Protein AF-A0A941WDW9-F1 (afdb_monomer_lite)

Structure (mmCIF, N/CA/C/O backbone):
data_AF-A0A941WDW9-F1
#
_entry.id   AF-A0A941WDW9-F1
#
loop_
_atom_site.group_PDB
_atom_site.id
_atom_site.type_symbol
_atom_site.label_atom_id
_atom_site.label_alt_id
_atom_site.label_comp_id
_atom_site.label_asym_id
_atom_site.label_entity_id
_atom_site.label_seq_id
_atom_site.pdbx_PDB_ins_code
_atom_site.Cartn_x
_atom_site.Cartn_y
_atom_site.Cartn_z
_atom_site.occupancy
_atom_site.B_iso_or_equiv
_atom_site.auth_seq_id
_atom_site.auth_comp_id
_atom_site.auth_asym_id
_atom_site.auth_atom_id
_atom_site.pdbx_PDB_model_num
ATOM 1 N N . MET A 1 1 ? -6.954 -23.507 34.528 1.00 68.31 1 MET A N 1
ATOM 2 C CA . MET A 1 1 ? -7.633 -22.973 33.320 1.00 68.31 1 MET A CA 1
ATOM 3 C C . MET A 1 1 ? -8.668 -21.881 33.608 1.00 68.31 1 MET A C 1
ATOM 5 O O . MET A 1 1 ? -8.496 -20.793 33.086 1.00 68.31 1 MET A O 1
ATOM 9 N N . LYS A 1 2 ? -9.686 -22.079 34.465 1.00 78.06 2 LYS A N 1
ATOM 10 C CA . LYS A 1 2 ? -10.722 -21.044 34.730 1.00 78.06 2 LYS A CA 1
ATOM 11 C C . LYS A 1 2 ? -10.185 -19.682 35.219 1.00 78.06 2 LYS A C 1
ATOM 13 O O . LYS A 1 2 ? -10.764 -18.652 34.901 1.00 78.06 2 LYS A O 1
ATOM 18 N N . LYS A 1 3 ? -9.083 -19.671 35.983 1.00 86.69 3 LYS A N 1
ATOM 19 C CA . LYS A 1 3 ? -8.417 -18.440 36.451 1.00 86.69 3 LYS A CA 1
ATOM 20 C C . LYS A 1 3 ? -7.804 -17.645 35.290 1.00 86.69 3 LYS A C 1
ATOM 22 O O . LYS A 1 3 ? -8.152 -16.491 35.114 1.00 86.69 3 LYS A O 1
ATOM 27 N N . PHE A 1 4 ? -7.037 -18.317 34.432 1.00 89.50 4 PHE A N 1
ATOM 28 C CA . PHE A 1 4 ? -6.445 -17.723 33.233 1.00 89.50 4 PHE A CA 1
ATOM 29 C C . PHE A 1 4 ? -7.489 -17.075 32.309 1.00 89.50 4 PHE A C 1
ATOM 31 O O . PHE A 1 4 ? -7.334 -15.920 31.948 1.00 89.50 4 PHE A O 1
ATOM 38 N N . PHE A 1 5 ? -8.594 -17.763 31.989 1.00 90.12 5 PHE A N 1
ATOM 39 C CA . PHE A 1 5 ? -9.647 -17.188 31.135 1.00 90.12 5 PHE A CA 1
ATOM 40 C C . PHE A 1 5 ? -10.349 -15.974 31.759 1.00 90.12 5 PHE A C 1
ATOM 42 O O . PHE A 1 5 ? -10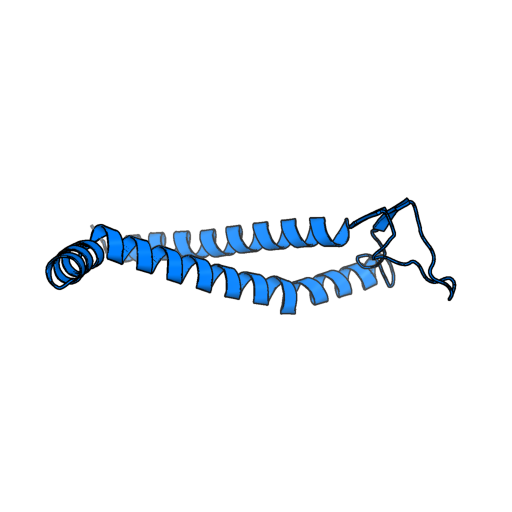.776 -15.074 31.041 1.00 90.12 5 PHE A O 1
ATOM 49 N N . ARG A 1 6 ? -10.464 -15.928 33.090 1.00 88.94 6 ARG A N 1
ATOM 50 C CA . ARG A 1 6 ? -11.040 -14.784 33.807 1.00 88.94 6 ARG A CA 1
ATOM 51 C C . ARG A 1 6 ? -10.094 -13.586 33.794 1.00 88.94 6 ARG A C 1
ATOM 53 O O . ARG A 1 6 ? -10.537 -12.482 33.499 1.00 88.94 6 ARG A O 1
ATOM 60 N N . ASP A 1 7 ? -8.811 -13.827 34.045 1.00 85.25 7 ASP A N 1
ATOM 61 C CA . ASP A 1 7 ? -7.766 -12.801 34.034 1.00 85.25 7 ASP A CA 1
ATOM 62 C C . ASP A 1 7 ? -7.547 -12.268 32.607 1.00 85.25 7 ASP A C 1
ATOM 64 O O . ASP A 1 7 ? -7.434 -11.063 32.399 1.00 85.25 7 ASP A O 1
ATOM 68 N N . PHE A 1 8 ? -7.610 -13.148 31.605 1.00 86.06 8 PHE A N 1
ATOM 69 C CA . PHE A 1 8 ? -7.584 -12.789 30.189 1.00 86.06 8 PHE A CA 1
ATOM 70 C C . PHE A 1 8 ? -8.808 -11.961 29.788 1.00 86.06 8 PHE A C 1
ATOM 72 O O . PHE A 1 8 ? -8.648 -10.899 29.190 1.00 86.06 8 PHE A O 1
ATOM 79 N N . LYS A 1 9 ? -10.025 -12.378 30.175 1.00 85.06 9 LYS A N 1
ATOM 80 C CA . LYS A 1 9 ? -11.245 -11.590 29.938 1.00 85.06 9 LYS A CA 1
ATOM 81 C C . LYS A 1 9 ? -11.133 -10.203 30.571 1.00 85.06 9 LYS A C 1
ATOM 83 O O . LYS A 1 9 ? -11.454 -9.221 29.911 1.00 85.06 9 LYS A O 1
ATOM 88 N N . ALA A 1 10 ? -10.652 -10.111 31.810 1.00 85.56 10 ALA A N 1
ATOM 89 C CA . ALA A 1 10 ? -10.448 -8.846 32.518 1.00 85.56 10 ALA A CA 1
ATOM 90 C C . ALA A 1 10 ? -9.353 -7.970 31.883 1.00 85.56 10 ALA A C 1
ATOM 92 O O . ALA A 1 10 ? -9.411 -6.749 31.981 1.00 85.56 10 ALA A O 1
ATOM 93 N N . PHE A 1 11 ? -8.363 -8.572 31.222 1.00 83.50 11 PHE A N 1
ATOM 94 C CA . PHE A 1 11 ? -7.323 -7.861 30.485 1.00 83.50 11 PHE A CA 1
ATOM 95 C C . PHE A 1 11 ? -7.842 -7.276 29.164 1.00 83.50 11 PHE A C 1
ATOM 97 O O . PHE A 1 11 ? -7.667 -6.082 28.928 1.00 83.50 11 PHE A O 1
ATOM 104 N N . ILE A 1 12 ? -8.525 -8.075 28.335 1.00 80.62 12 ILE A N 1
ATOM 105 C CA . ILE A 1 12 ? -9.040 -7.623 27.026 1.00 80.62 12 ILE A CA 1
ATOM 106 C C . 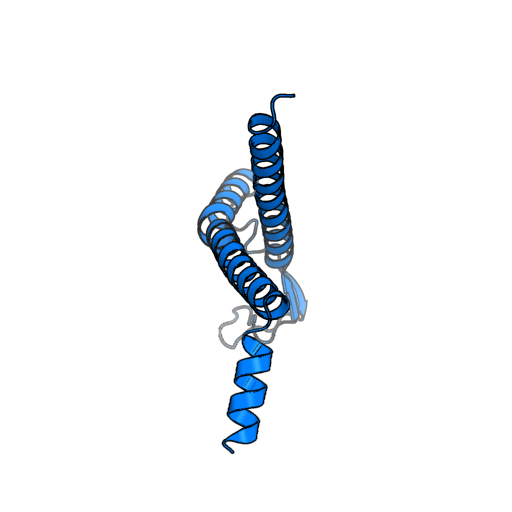ILE A 1 12 ? -10.190 -6.620 27.149 1.00 80.62 12 ILE A C 1
ATOM 108 O O . ILE A 1 12 ? -10.395 -5.811 26.255 1.00 80.62 12 ILE A O 1
ATOM 112 N N . SER A 1 13 ? -10.943 -6.656 28.251 1.00 83.75 13 SER A N 1
ATOM 113 C CA . SER A 1 13 ? -12.047 -5.718 28.497 1.00 83.75 13 SER A CA 1
ATOM 114 C C . SER A 1 13 ? -11.592 -4.382 29.092 1.00 83.75 13 SER A C 1
ATOM 116 O O . SER A 1 13 ? -12.421 -3.526 29.396 1.00 83.75 13 SER A O 1
ATOM 118 N N . ARG A 1 14 ? -10.279 -4.157 29.228 1.00 83.38 14 ARG A N 1
ATOM 119 C CA . ARG A 1 14 ? -9.744 -2.832 29.556 1.00 83.38 14 ARG A CA 1
ATOM 120 C C . ARG A 1 14 ? -10.005 -1.884 28.386 1.00 83.38 14 ARG A C 1
ATOM 122 O O . ARG A 1 14 ? -9.531 -2.145 27.285 1.00 83.38 14 ARG A O 1
ATOM 129 N N . GLY A 1 15 ? -10.682 -0.763 28.650 1.00 80.44 15 GLY A N 1
ATOM 130 C CA . GLY A 1 15 ? -11.014 0.248 27.633 1.00 80.44 15 GLY A CA 1
ATOM 131 C C . GLY A 1 15 ? -9.808 0.679 26.792 1.00 80.44 15 GLY A C 1
ATOM 132 O O . GLY A 1 15 ? -9.860 0.603 25.575 1.00 80.44 15 GLY A O 1
ATOM 133 N N . ASN A 1 16 ? -8.662 0.953 27.429 1.00 86.31 16 ASN A N 1
ATOM 134 C CA . ASN A 1 16 ? -7.428 1.314 26.720 1.00 86.31 16 ASN A CA 1
ATOM 135 C C . ASN A 1 16 ? -6.948 0.242 25.717 1.00 86.31 16 ASN A C 1
ATOM 137 O O . ASN A 1 16 ? -6.424 0.577 24.666 1.00 86.31 16 ASN A O 1
ATOM 141 N N . VAL A 1 17 ? -7.118 -1.051 26.016 1.00 84.56 17 VAL A N 1
ATOM 142 C CA . VAL A 1 17 ? -6.716 -2.137 25.100 1.00 84.56 17 VAL A CA 1
ATOM 143 C C . VAL A 1 17 ? -7.714 -2.265 23.952 1.00 84.56 17 VAL A C 1
ATOM 145 O O . VAL A 1 17 ? -7.307 -2.480 22.814 1.00 84.56 17 VAL A O 1
ATOM 148 N N . MET A 1 18 ? -9.007 -2.106 24.243 1.00 85.25 18 MET A N 1
ATOM 149 C CA . MET A 1 18 ? -10.061 -2.166 23.235 1.00 85.25 18 MET A CA 1
ATOM 150 C C . MET A 1 18 ? -9.953 -1.009 22.236 1.00 85.25 18 MET A C 1
ATOM 152 O O . MET A 1 18 ? -9.969 -1.247 21.032 1.00 85.25 18 MET A O 1
ATOM 156 N N . ASP A 1 19 ? -9.747 0.219 22.712 1.00 87.88 19 ASP A N 1
ATOM 157 C CA . ASP A 1 19 ? -9.610 1.403 21.857 1.00 87.88 19 ASP A CA 1
ATOM 158 C C . ASP A 1 19 ? -8.349 1.329 20.983 1.00 87.88 19 ASP A C 1
ATOM 160 O O . ASP A 1 19 ? -8.390 1.643 19.791 1.00 87.88 19 ASP A O 1
ATOM 164 N N . LEU A 1 20 ? -7.238 0.829 21.539 1.00 90.38 20 LEU A N 1
ATOM 165 C CA . LEU A 1 20 ? -6.016 0.562 20.775 1.00 90.38 20 LEU A CA 1
ATOM 166 C C . LEU A 1 20 ? -6.228 -0.525 19.711 1.00 90.38 20 LEU A C 1
ATOM 168 O O . LEU A 1 20 ? -5.760 -0.376 18.581 1.00 90.38 20 LEU A O 1
ATOM 172 N N . ALA A 1 21 ? -6.945 -1.602 20.044 1.00 89.06 21 ALA A N 1
ATOM 173 C CA . ALA A 1 21 ? -7.248 -2.678 19.102 1.00 89.06 21 ALA A CA 1
ATOM 174 C C . ALA A 1 21 ? -8.131 -2.184 17.948 1.00 89.06 21 ALA A C 1
ATOM 176 O O . ALA A 1 21 ? -7.835 -2.455 16.784 1.00 89.06 21 ALA A O 1
ATOM 177 N N . VAL A 1 22 ? -9.170 -1.404 18.251 1.00 90.75 22 VAL A N 1
ATOM 178 C CA . VAL A 1 22 ? -10.045 -0.795 17.241 1.00 90.75 22 VAL A CA 1
ATOM 179 C C . VAL A 1 22 ? -9.255 0.165 16.350 1.00 90.75 22 VAL A C 1
ATOM 181 O O . VAL A 1 22 ? -9.363 0.083 15.127 1.00 90.75 22 VAL A O 1
ATOM 184 N N . GLY A 1 23 ? -8.402 1.014 16.931 1.00 91.00 23 GLY A N 1
ATOM 185 C CA . GLY A 1 23 ? -7.537 1.923 16.176 1.00 91.00 23 GLY A CA 1
ATOM 186 C C . GLY A 1 23 ? -6.603 1.197 15.201 1.00 91.00 23 GLY A C 1
ATOM 187 O O . GLY A 1 23 ? -6.488 1.599 14.044 1.00 91.00 23 GLY A O 1
ATOM 188 N N . MET A 1 24 ? -5.989 0.088 15.626 1.00 91.31 24 MET A N 1
ATOM 189 C CA . MET A 1 24 ? -5.127 -0.738 14.769 1.00 91.31 24 MET A CA 1
ATOM 190 C C . MET A 1 24 ? -5.906 -1.397 13.620 1.00 91.31 24 MET A C 1
ATOM 192 O O . MET A 1 24 ? -5.460 -1.372 12.470 1.00 91.31 24 MET A O 1
ATOM 196 N N . ILE A 1 25 ? -7.073 -1.978 13.909 1.00 92.75 25 ILE A N 1
ATOM 197 C CA . ILE A 1 25 ? -7.896 -2.658 12.899 1.00 92.75 25 ILE A CA 1
ATOM 198 C C . ILE A 1 25 ? -8.369 -1.658 11.841 1.00 92.75 25 ILE A C 1
ATOM 200 O O . ILE A 1 25 ? -8.243 -1.915 10.645 1.00 92.75 25 ILE A O 1
ATOM 204 N N . ILE A 1 26 ? -8.847 -0.486 12.263 1.00 91.12 26 ILE A N 1
ATOM 205 C CA . ILE A 1 26 ? -9.268 0.570 11.335 1.00 91.12 26 ILE A CA 1
ATOM 206 C C . ILE A 1 26 ? -8.070 1.084 10.528 1.00 91.12 26 ILE A C 1
ATOM 208 O O . ILE A 1 26 ? -8.183 1.251 9.316 1.00 91.12 26 ILE A O 1
ATOM 212 N N . GLY A 1 27 ? -6.911 1.283 11.163 1.00 88.19 27 GLY A N 1
ATOM 213 C CA . GLY A 1 27 ? -5.698 1.749 10.485 1.00 88.19 27 GLY A CA 1
ATOM 214 C C . GLY A 1 27 ? -5.211 0.795 9.391 1.00 88.19 27 GLY A C 1
ATOM 215 O O . GLY A 1 27 ? -4.872 1.234 8.289 1.00 88.19 27 GLY A O 1
ATOM 216 N N . THR A 1 28 ? -5.222 -0.513 9.657 1.00 90.81 28 THR A N 1
ATOM 217 C CA . THR A 1 28 ? -4.804 -1.532 8.677 1.00 90.81 28 THR A CA 1
ATOM 218 C C . THR A 1 28 ? -5.809 -1.667 7.534 1.00 90.81 28 THR A C 1
ATOM 220 O O . THR A 1 28 ? -5.410 -1.643 6.370 1.00 90.81 28 THR A O 1
ATOM 223 N N . ALA A 1 29 ? -7.109 -1.714 7.840 1.00 91.56 29 ALA A N 1
ATOM 224 C CA . ALA A 1 29 ? -8.170 -1.745 6.834 1.00 91.56 29 ALA A CA 1
ATOM 225 C C . ALA A 1 29 ? -8.139 -0.508 5.922 1.00 91.56 29 ALA A C 1
ATOM 227 O O . ALA A 1 29 ? -8.260 -0.626 4.704 1.00 91.56 29 ALA A O 1
ATOM 228 N N . PHE A 1 30 ? -7.925 0.678 6.493 1.00 85.88 30 PHE A N 1
ATOM 229 C CA . PHE A 1 30 ? -7.849 1.914 5.722 1.00 85.88 30 PHE A CA 1
ATOM 230 C C . PHE A 1 30 ? -6.631 1.946 4.796 1.00 85.88 30 PHE A C 1
ATOM 232 O O . PHE A 1 30 ? -6.755 2.269 3.616 1.00 85.88 30 PHE A O 1
ATOM 239 N N . THR A 1 31 ? -5.464 1.551 5.311 1.00 85.94 31 THR A N 1
ATOM 240 C CA . THR A 1 31 ? -4.238 1.441 4.508 1.00 85.94 31 THR A CA 1
ATOM 241 C C . THR A 1 31 ? -4.443 0.494 3.326 1.00 85.94 31 THR A C 1
ATOM 243 O O . THR A 1 31 ? -4.053 0.823 2.211 1.00 85.94 31 THR A O 1
ATOM 246 N N . ALA A 1 32 ? -5.121 -0.640 3.533 1.00 89.69 32 ALA A N 1
ATOM 247 C CA . ALA A 1 32 ? -5.424 -1.587 2.461 1.00 89.69 32 ALA A CA 1
ATOM 248 C C . ALA A 1 32 ? -6.299 -0.975 1.352 1.00 89.69 32 ALA A C 1
ATOM 250 O O . ALA A 1 32 ? -6.030 -1.201 0.174 1.00 89.69 32 ALA A O 1
ATOM 251 N N . ILE A 1 33 ? -7.304 -0.163 1.704 1.00 87.69 33 ILE A N 1
ATOM 252 C CA . ILE A 1 33 ? -8.158 0.532 0.725 1.00 87.69 33 ILE A CA 1
ATOM 253 C C . ILE A 1 33 ? -7.337 1.521 -0.109 1.00 87.69 33 ILE A C 1
ATOM 255 O O . ILE A 1 33 ? -7.476 1.557 -1.332 1.00 87.69 33 ILE A O 1
ATOM 259 N N . VAL A 1 34 ? -6.474 2.315 0.531 1.00 83.56 34 VAL A N 1
ATOM 260 C CA . VAL A 1 34 ? -5.642 3.294 -0.185 1.00 83.56 34 VAL A CA 1
ATOM 261 C C . VAL A 1 34 ? -4.627 2.596 -1.087 1.00 83.56 34 VAL A C 1
ATOM 263 O O . VAL A 1 34 ? -4.470 3.002 -2.237 1.00 83.56 34 VAL A O 1
ATOM 266 N N . THR A 1 35 ? -4.001 1.516 -0.618 1.00 85.31 35 THR A N 1
ATOM 267 C CA . THR A 1 35 ? -3.102 0.703 -1.446 1.00 85.31 35 THR A CA 1
ATOM 268 C C . THR A 1 35 ? -3.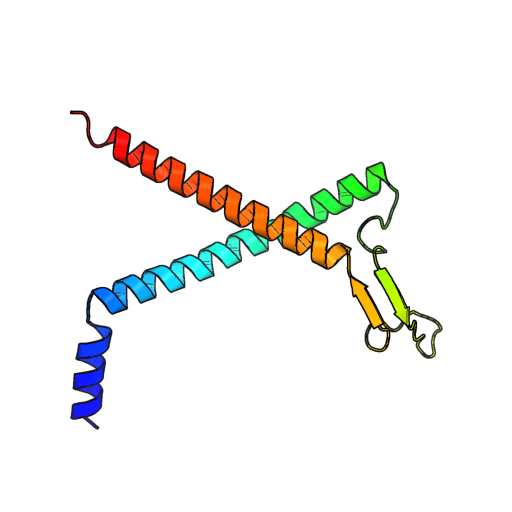842 0.122 -2.648 1.00 85.31 35 THR A C 1
ATOM 270 O O . THR A 1 35 ? -3.360 0.257 -3.767 1.00 85.31 35 THR A O 1
ATOM 273 N N . ALA A 1 36 ? -5.044 -0.434 -2.463 1.00 88.19 36 ALA A N 1
ATOM 274 C CA . ALA A 1 36 ? -5.846 -0.961 -3.569 1.00 88.19 36 ALA A CA 1
ATOM 275 C C . ALA A 1 36 ? -6.223 0.124 -4.595 1.00 88.19 36 ALA A C 1
ATOM 277 O O . ALA A 1 36 ? -6.207 -0.129 -5.797 1.00 88.19 36 ALA A O 1
ATOM 278 N N . LEU A 1 37 ? -6.520 1.346 -4.141 1.00 84.31 37 LEU A N 1
ATOM 279 C CA . LEU A 1 37 ? -6.761 2.494 -5.020 1.00 84.31 37 LEU A CA 1
ATOM 280 C C . LEU A 1 37 ? -5.493 2.896 -5.790 1.00 84.31 37 LEU A C 1
ATOM 282 O O . LEU A 1 37 ? -5.544 3.140 -6.997 1.00 84.31 37 LEU A O 1
ATOM 286 N N . SER A 1 38 ? -4.359 2.960 -5.096 1.00 80.56 38 SER A N 1
ATOM 287 C CA . SER A 1 38 ? -3.069 3.316 -5.681 1.00 80.56 38 SER A CA 1
ATOM 288 C C . SER A 1 38 ? -2.641 2.298 -6.737 1.00 80.56 38 SER A C 1
ATOM 290 O O . SER A 1 38 ? -2.411 2.652 -7.891 1.00 80.56 38 SER A O 1
ATOM 292 N N . GLU A 1 39 ? -2.617 1.016 -6.382 1.00 83.38 39 GLU A N 1
ATOM 293 C CA . GLU A 1 39 ? -2.162 -0.060 -7.262 1.00 83.38 39 GLU A CA 1
ATOM 294 C C . GLU A 1 39 ? -3.167 -0.380 -8.370 1.00 83.38 39 GLU A C 1
ATOM 296 O O . GLU A 1 39 ? -2.766 -0.631 -9.505 1.00 83.38 39 GLU A O 1
ATOM 301 N N . GLY A 1 40 ? -4.464 -0.362 -8.057 1.00 82.81 40 GLY A N 1
ATOM 302 C CA . GLY A 1 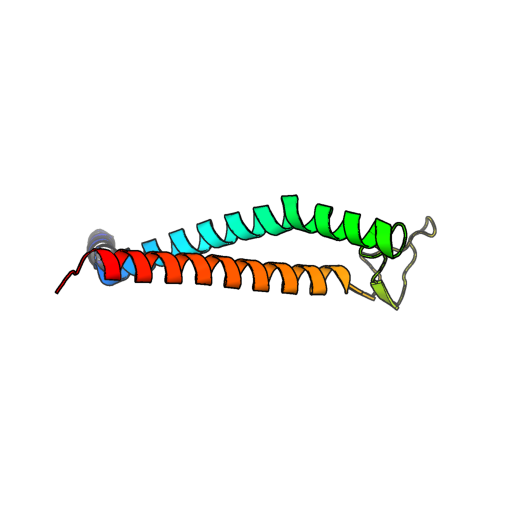40 ? -5.519 -0.759 -8.986 1.00 82.81 40 GLY A CA 1
ATOM 303 C C . GLY A 1 40 ? -5.934 0.330 -9.970 1.00 82.81 40 GLY A C 1
ATOM 304 O O . GLY A 1 40 ? -6.343 0.011 -11.083 1.00 82.81 40 GLY A O 1
ATOM 305 N N . ILE A 1 41 ? -5.838 1.608 -9.588 1.00 82.06 41 ILE A N 1
ATOM 306 C CA . ILE A 1 41 ? -6.336 2.724 -10.410 1.00 82.06 41 ILE A CA 1
ATOM 307 C C . ILE A 1 41 ? -5.215 3.695 -10.767 1.00 82.06 41 ILE A C 1
ATOM 309 O O . ILE A 1 41 ? -5.041 4.028 -11.937 1.00 82.06 41 ILE A O 1
ATOM 313 N N . LEU A 1 42 ? -4.424 4.147 -9.794 1.00 76.88 42 LEU A N 1
ATOM 314 C CA . LEU A 1 42 ? -3.441 5.203 -10.055 1.00 76.88 42 LEU A CA 1
ATOM 315 C C . LEU A 1 42 ? -2.213 4.690 -10.804 1.00 76.88 42 LEU A C 1
ATOM 317 O O . LEU A 1 42 ? -1.784 5.332 -11.756 1.00 76.88 42 LEU A O 1
ATOM 321 N N . LYS A 1 43 ? -1.686 3.518 -10.452 1.00 77.12 43 LYS A N 1
ATOM 322 C CA . LYS A 1 43 ? -0.552 2.896 -11.143 1.00 77.12 43 LYS A CA 1
ATOM 323 C C . LYS A 1 43 ? -0.797 2.706 -12.649 1.00 77.12 43 LYS A C 1
ATOM 325 O O . LYS A 1 43 ? 0.046 3.164 -13.419 1.00 77.12 43 LYS A O 1
ATOM 330 N N . PRO A 1 44 ? -1.915 2.113 -13.121 1.00 80.06 44 PRO A N 1
ATOM 331 C CA . PRO A 1 44 ? -2.160 2.009 -14.559 1.00 80.06 44 PRO A CA 1
ATOM 332 C C . PRO A 1 44 ? -2.360 3.375 -15.228 1.00 80.06 44 PRO A C 1
ATOM 334 O O . PRO A 1 44 ? -1.879 3.565 -16.342 1.00 80.06 44 PRO A O 1
ATOM 337 N N . LEU A 1 45 ? -2.986 4.349 -14.556 1.00 80.50 45 LEU A N 1
ATOM 338 C CA . LEU A 1 45 ? -3.131 5.710 -15.090 1.00 80.50 45 LEU A CA 1
ATOM 339 C C . LEU A 1 45 ? -1.781 6.419 -15.247 1.00 80.50 45 LEU A C 1
ATOM 341 O O . LEU A 1 45 ? -1.519 7.022 -16.285 1.00 80.50 45 LEU A O 1
ATOM 345 N N . ILE A 1 46 ? -0.909 6.326 -14.243 1.00 74.88 46 ILE A N 1
ATOM 346 C CA . ILE A 1 46 ? 0.434 6.914 -14.273 1.00 74.88 46 ILE A CA 1
ATOM 347 C C . ILE A 1 46 ? 1.275 6.230 -15.350 1.00 74.88 46 ILE A C 1
ATOM 349 O O . ILE A 1 46 ? 1.899 6.918 -16.153 1.00 74.88 46 ILE A O 1
ATOM 353 N N . ASN A 1 47 ? 1.231 4.898 -15.435 1.00 73.50 47 ASN A N 1
ATOM 354 C CA . ASN A 1 47 ? 1.921 4.149 -16.484 1.00 73.50 47 ASN A CA 1
ATOM 355 C C . ASN A 1 47 ? 1.437 4.546 -17.882 1.00 73.50 47 ASN A C 1
ATOM 357 O O . ASN A 1 47 ? 2.258 4.711 -18.777 1.00 73.50 47 ASN A O 1
ATOM 361 N N . TYR A 1 48 ? 0.129 4.736 -18.069 1.00 77.25 48 TYR A N 1
ATOM 362 C CA . TYR A 1 48 ? -0.444 5.169 -19.342 1.00 77.25 48 TYR A CA 1
ATOM 363 C C . TYR A 1 48 ? 0.026 6.574 -19.740 1.00 77.25 48 TYR A C 1
ATOM 365 O O . TYR A 1 48 ? 0.459 6.792 -20.870 1.00 77.25 48 TYR A O 1
ATOM 373 N N . VAL A 1 49 ? 0.005 7.525 -18.802 1.00 74.12 49 VAL A N 1
ATOM 374 C CA . VAL A 1 49 ? 0.487 8.895 -19.040 1.00 74.12 49 VAL A CA 1
ATOM 375 C C . VAL A 1 49 ? 1.987 8.909 -19.336 1.00 74.12 49 VAL A C 1
ATOM 377 O O . VAL A 1 49 ? 2.425 9.598 -20.253 1.00 74.12 49 VAL A O 1
ATOM 380 N N . LEU A 1 50 ? 2.782 8.125 -18.608 1.00 70.75 50 LEU A N 1
ATOM 381 C CA . LEU A 1 50 ? 4.218 8.013 -18.856 1.00 70.75 50 LEU A CA 1
ATOM 382 C C . LEU A 1 50 ? 4.516 7.340 -20.198 1.00 70.75 50 LEU A C 1
ATOM 384 O O . LEU A 1 50 ? 5.409 7.802 -20.901 1.00 70.75 50 LEU A O 1
ATOM 388 N N . ALA A 1 51 ? 3.744 6.325 -20.594 1.00 69.81 51 ALA A N 1
ATOM 389 C CA . ALA A 1 51 ? 3.886 5.682 -21.898 1.00 69.81 51 ALA A CA 1
ATOM 390 C C . ALA A 1 51 ? 3.585 6.644 -23.060 1.00 69.81 51 ALA A C 1
ATOM 392 O O . ALA A 1 51 ? 4.262 6.614 -24.084 1.00 69.81 51 ALA A O 1
ATOM 393 N N . LEU A 1 52 ? 2.621 7.552 -22.886 1.00 70.50 52 LEU A N 1
ATOM 394 C CA . LEU A 1 52 ? 2.313 8.599 -23.865 1.00 70.50 52 LEU A CA 1
ATOM 395 C C . LEU A 1 52 ? 3.423 9.652 -24.007 1.00 70.50 52 LEU A C 1
ATOM 397 O O . LEU A 1 52 ? 3.574 10.229 -25.080 1.00 70.50 52 LEU A O 1
ATOM 401 N N . ILE A 1 53 ? 4.170 9.929 -22.935 1.00 68.25 53 ILE A N 1
ATOM 402 C CA . ILE A 1 53 ? 5.203 10.978 -22.911 1.00 68.25 53 ILE A CA 1
ATOM 403 C C . ILE A 1 53 ? 6.582 10.424 -23.300 1.00 68.25 53 ILE A C 1
ATOM 405 O O . ILE A 1 53 ? 7.341 11.106 -23.986 1.00 68.25 53 ILE A O 1
ATOM 409 N N . PHE A 1 54 ? 6.910 9.204 -22.867 1.00 64.19 54 PHE A N 1
ATOM 410 C CA . PHE A 1 54 ? 8.247 8.608 -22.983 1.00 64.19 54 PHE A CA 1
ATOM 411 C C . PHE A 1 54 ? 8.310 7.361 -23.887 1.00 64.19 54 PHE A C 1
ATOM 413 O O . PHE A 1 54 ? 9.407 6.866 -24.131 1.00 64.19 54 PHE A O 1
ATOM 420 N N . GLY A 1 55 ? 7.178 6.878 -24.414 1.00 61.44 55 GLY A N 1
ATOM 421 C CA . GLY A 1 55 ? 7.082 5.651 -25.219 1.00 61.44 55 GLY A CA 1
ATOM 422 C C . GLY A 1 55 ? 6.646 4.420 -24.410 1.00 61.44 55 GLY A C 1
ATOM 423 O O . GLY A 1 55 ? 6.675 4.425 -23.176 1.00 61.44 55 GLY A O 1
ATOM 424 N N . GLU A 1 56 ? 6.209 3.356 -25.098 1.00 55.78 56 GLU A N 1
ATOM 425 C CA . GLU A 1 56 ? 5.807 2.093 -24.456 1.00 55.78 56 GLU A CA 1
ATOM 426 C C . GLU A 1 56 ? 6.942 1.548 -23.567 1.00 55.78 56 GLU A C 1
ATOM 428 O O . GLU A 1 56 ? 8.071 1.407 -24.020 1.00 55.78 56 GLU A O 1
ATOM 433 N N . GLY A 1 57 ? 6.647 1.256 -22.291 1.00 57.41 57 GLY A N 1
ATOM 434 C CA . GLY A 1 57 ? 7.596 0.610 -21.366 1.00 57.41 57 GLY A CA 1
ATOM 435 C C . GLY A 1 57 ? 8.264 1.504 -20.310 1.00 57.41 57 GLY A C 1
ATOM 436 O O . GLY A 1 57 ? 8.998 0.982 -19.472 1.00 57.41 57 GLY A O 1
ATOM 437 N N . ALA A 1 58 ? 7.964 2.808 -20.252 1.00 53.12 58 ALA A N 1
ATOM 438 C CA . ALA A 1 58 ? 8.644 3.790 -19.384 1.00 53.12 58 ALA A CA 1
ATOM 439 C C . ALA A 1 58 ? 8.773 3.432 -17.880 1.00 53.12 58 ALA A C 1
ATOM 441 O O . ALA A 1 58 ? 9.677 3.933 -17.215 1.00 53.12 58 ALA A O 1
ATOM 442 N N . MET A 1 59 ? 7.893 2.580 -17.338 1.00 51.97 59 MET A N 1
ATOM 443 C CA . MET A 1 59 ? 7.949 2.089 -15.946 1.00 51.97 59 MET A CA 1
ATOM 444 C C . MET A 1 59 ? 8.209 0.583 -15.824 1.00 51.97 59 MET A C 1
ATOM 446 O O . MET A 1 59 ? 8.474 0.092 -14.730 1.00 51.97 59 MET A O 1
ATOM 450 N N . THR A 1 60 ? 8.087 -0.157 -16.925 1.00 54.56 60 THR A N 1
ATOM 451 C CA . THR A 1 60 ? 8.218 -1.621 -16.960 1.00 54.56 60 THR A CA 1
ATOM 452 C C . THR A 1 60 ? 9.643 -2.042 -17.310 1.00 54.56 60 THR A C 1
ATOM 454 O O . THR A 1 60 ? 10.040 -3.150 -16.981 1.00 54.56 60 THR A O 1
ATOM 457 N N . GLU A 1 61 ? 10.435 -1.148 -17.906 1.00 56.53 61 GLU A N 1
ATOM 458 C CA . GLU A 1 61 ? 11.837 -1.392 -18.267 1.00 56.53 61 GLU A CA 1
ATOM 459 C C . GLU A 1 61 ? 12.838 -0.642 -17.374 1.00 56.53 61 GLU A C 1
ATOM 461 O O . GLU A 1 61 ? 14.036 -0.616 -17.649 1.00 56.53 61 GLU A O 1
ATOM 466 N N . SER A 1 62 ? 12.383 -0.040 -16.270 1.00 59.59 62 SER A N 1
ATOM 467 C CA . SER A 1 62 ? 13.243 0.695 -15.329 1.00 59.59 62 SER A CA 1
ATOM 468 C C . SER A 1 62 ? 14.044 -0.244 -14.411 1.00 59.59 62 SER A C 1
ATOM 470 O O . SER A 1 62 ? 14.107 -0.045 -13.196 1.00 59.59 62 SER A O 1
ATOM 472 N N . PHE A 1 63 ? 14.652 -1.284 -14.978 1.00 61.16 63 PHE A N 1
ATOM 473 C CA . PHE A 1 63 ? 15.506 -2.220 -14.262 1.00 61.16 63 PHE A CA 1
ATOM 474 C C . PHE A 1 63 ? 16.973 -1.889 -14.519 1.00 61.16 63 PHE A C 1
ATOM 476 O O . PHE A 1 63 ? 17.460 -1.952 -15.646 1.00 61.16 63 PHE A O 1
ATOM 483 N N . THR A 1 64 ? 17.714 -1.561 -13.461 1.00 67.25 64 THR A N 1
ATOM 484 C CA . THR A 1 64 ? 19.180 -1.541 -13.542 1.00 67.25 64 THR A CA 1
ATOM 485 C C . THR A 1 64 ? 19.690 -2.915 -13.146 1.00 67.25 64 THR A C 1
ATOM 487 O O . THR A 1 64 ? 19.682 -3.266 -11.967 1.00 67.25 64 THR A O 1
ATOM 490 N N . PHE A 1 65 ? 20.120 -3.709 -14.123 1.00 64.56 65 PHE A N 1
ATOM 491 C CA . PHE A 1 65 ? 20.690 -5.026 -13.861 1.00 64.56 65 PHE A CA 1
ATOM 492 C C . PHE A 1 65 ? 22.156 -4.899 -13.436 1.00 64.56 65 PHE A C 1
ATOM 494 O O . PHE A 1 65 ? 22.979 -4.369 -14.177 1.00 64.56 65 PHE A O 1
ATOM 501 N N . LEU A 1 66 ? 22.491 -5.412 -12.250 1.00 65.44 66 LEU A N 1
ATOM 502 C CA . LEU A 1 66 ? 23.877 -5.548 -11.788 1.00 65.44 66 LEU A CA 1
ATOM 503 C C . LEU A 1 66 ? 24.492 -6.873 -12.253 1.00 65.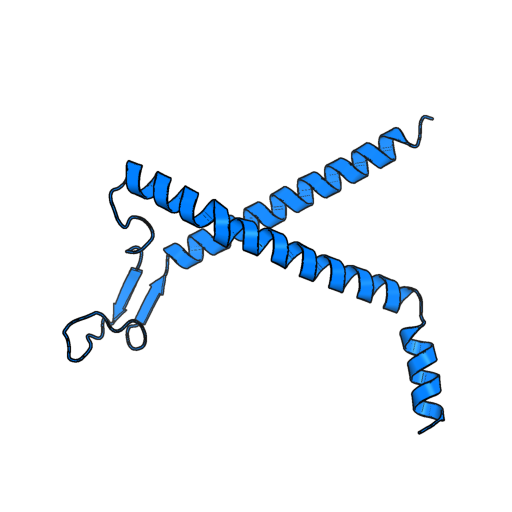44 66 LEU A C 1
ATOM 505 O O . LEU A 1 66 ? 25.700 -6.957 -12.462 1.00 65.44 66 LEU A O 1
ATOM 509 N N . LYS A 1 67 ? 23.660 -7.904 -12.433 1.00 70.31 67 LYS A N 1
ATOM 510 C CA . LYS A 1 67 ? 24.027 -9.172 -13.067 1.00 70.31 67 LYS A CA 1
ATOM 511 C C . LYS A 1 67 ? 22.808 -9.748 -13.776 1.00 70.31 67 LYS A C 1
ATOM 513 O O . LYS A 1 67 ? 21.824 -10.077 -13.119 1.00 70.31 67 LYS A O 1
ATOM 518 N N . GLN A 1 68 ? 22.891 -9.870 -15.096 1.00 69.75 68 GLN A N 1
ATOM 519 C CA . GLN A 1 68 ? 21.857 -10.502 -15.912 1.00 69.75 68 GLN A CA 1
ATOM 520 C C . GLN A 1 68 ? 22.138 -12.000 -16.007 1.00 69.75 68 GLN A C 1
ATOM 522 O O . GLN A 1 68 ? 23.255 -12.408 -16.332 1.00 69.75 68 GLN A O 1
ATOM 527 N N . VAL A 1 69 ? 21.136 -12.806 -15.687 1.00 71.19 69 VAL A N 1
ATOM 528 C CA . VAL A 1 69 ? 21.111 -14.245 -15.942 1.00 71.19 69 VAL A CA 1
ATOM 529 C C . VAL A 1 69 ? 20.002 -14.475 -16.957 1.00 71.19 69 VAL A C 1
ATOM 531 O O . VAL A 1 69 ? 18.893 -13.974 -16.786 1.00 71.19 69 VAL A O 1
ATOM 534 N N . PHE A 1 70 ? 20.327 -15.181 -18.032 1.00 73.94 70 PHE A N 1
ATOM 535 C CA . PHE A 1 70 ? 19.361 -15.553 -19.056 1.00 73.94 70 PHE A CA 1
ATOM 536 C C . PHE A 1 70 ? 18.921 -16.991 -18.807 1.00 73.94 70 PHE A C 1
ATOM 538 O O . PHE A 1 70 ? 19.747 -17.824 -18.424 1.00 73.94 70 PHE A O 1
ATOM 545 N N . ASP A 1 71 ? 17.636 -17.262 -18.993 1.00 74.69 71 ASP A N 1
ATOM 546 C CA . ASP A 1 71 ? 17.120 -18.625 -18.990 1.00 74.69 71 ASP A CA 1
ATOM 547 C C . ASP A 1 71 ? 17.543 -19.384 -20.262 1.00 74.69 71 ASP A C 1
ATOM 549 O O . ASP A 1 71 ? 18.123 -18.821 -21.196 1.00 74.69 71 ASP A O 1
ATOM 553 N N . ASP A 1 72 ? 17.220 -20.678 -20.321 1.00 72.88 72 ASP A N 1
ATOM 554 C CA . ASP A 1 72 ? 17.524 -21.543 -21.470 1.00 72.88 7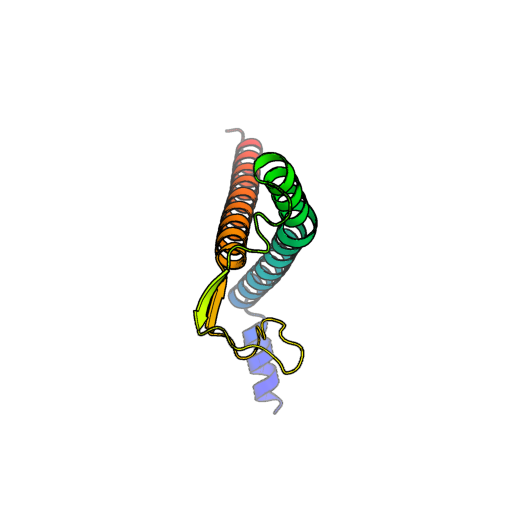2 ASP A CA 1
ATOM 555 C C . ASP A 1 72 ? 16.831 -21.091 -22.776 1.00 72.88 72 ASP A C 1
ATOM 557 O O . ASP A 1 72 ? 17.146 -21.594 -23.857 1.00 72.88 72 ASP A O 1
ATOM 561 N N . THR A 1 73 ? 15.894 -20.136 -22.699 1.00 75.50 73 THR A N 1
ATOM 562 C CA . THR A 1 73 ? 15.185 -19.545 -23.844 1.00 75.50 73 THR A CA 1
ATOM 563 C C . THR A 1 73 ? 15.769 -18.202 -24.291 1.00 75.50 73 THR A C 1
ATOM 565 O O . THR A 1 73 ? 15.334 -17.647 -25.301 1.00 75.50 73 THR A O 1
ATOM 568 N N . GLY A 1 74 ? 16.790 -17.697 -23.591 1.00 66.75 74 GLY A N 1
ATOM 569 C CA . GLY A 1 74 ? 17.419 -16.406 -23.862 1.00 66.75 74 GLY A CA 1
ATOM 570 C C . GLY A 1 74 ? 16.635 -15.205 -23.325 1.00 66.75 74 GLY A C 1
ATOM 571 O O . GLY A 1 74 ? 16.996 -14.068 -23.635 1.00 66.75 74 GLY A O 1
ATOM 572 N N . ALA A 1 75 ? 15.589 -15.423 -22.524 1.00 72.31 75 ALA A N 1
ATOM 573 C CA . ALA A 1 75 ? 14.885 -14.362 -21.815 1.00 72.31 75 ALA A CA 1
ATOM 574 C C . ALA A 1 75 ? 15.599 -14.036 -20.495 1.00 72.31 75 ALA A C 1
ATOM 576 O O . ALA A 1 75 ? 16.308 -14.866 -19.925 1.00 72.31 75 ALA A O 1
ATOM 577 N N . ILE A 1 76 ? 15.446 -12.800 -20.012 1.00 71.44 76 ILE A N 1
ATOM 578 C CA . ILE A 1 76 ? 16.025 -12.396 -18.728 1.00 71.44 76 ILE A CA 1
ATOM 579 C C . ILE A 1 76 ? 15.287 -13.139 -17.618 1.00 71.44 76 ILE A C 1
ATOM 581 O O . ILE A 1 76 ? 14.105 -12.896 -17.371 1.00 71.44 76 ILE A O 1
ATOM 585 N N . ASP A 1 77 ? 16.009 -13.999 -16.911 1.00 73.88 77 ASP A N 1
ATOM 586 C CA . ASP A 1 77 ? 15.499 -14.657 -15.724 1.00 73.88 77 ASP A CA 1
ATOM 587 C C . ASP A 1 77 ? 15.559 -13.672 -14.554 1.00 73.88 77 ASP A C 1
ATOM 589 O O . ASP A 1 77 ? 16.598 -13.498 -13.912 1.00 73.88 77 ASP A O 1
ATOM 593 N N . LEU A 1 78 ? 14.441 -12.998 -14.278 1.00 69.44 78 LEU A N 1
ATOM 594 C CA . LEU A 1 78 ? 14.325 -12.094 -13.133 1.00 69.44 78 LEU A CA 1
ATOM 595 C C . LEU A 1 78 ? 14.458 -12.831 -11.785 1.00 69.44 78 LEU A C 1
ATOM 597 O O . LEU A 1 78 ? 14.804 -12.205 -10.795 1.00 69.44 78 LEU A O 1
ATOM 601 N N . ALA A 1 79 ? 14.245 -14.144 -11.694 1.00 69.31 79 ALA A N 1
ATOM 602 C CA . ALA A 1 79 ? 14.415 -14.851 -10.422 1.00 69.31 79 ALA A CA 1
ATOM 603 C C . ALA A 1 79 ? 15.897 -15.034 -10.052 1.00 69.31 79 ALA A C 1
ATOM 605 O O . ALA A 1 79 ? 16.248 -14.984 -8.872 1.00 69.31 79 ALA A O 1
ATOM 606 N N . ASN A 1 80 ? 16.764 -15.223 -11.051 1.00 71.50 80 ASN A N 1
ATOM 607 C CA . ASN A 1 80 ? 18.205 -15.435 -10.860 1.00 71.50 80 ASN A CA 1
ATOM 608 C C . ASN A 1 80 ? 19.068 -14.201 -11.184 1.00 71.50 80 ASN A C 1
ATOM 610 O O . ASN A 1 80 ? 20.259 -14.169 -10.855 1.00 71.50 80 ASN A O 1
ATOM 614 N N . SER A 1 81 ? 18.488 -13.177 -11.811 1.00 74.81 81 SER A N 1
ATOM 615 C CA . SER A 1 81 ? 19.153 -11.902 -12.078 1.00 74.81 81 SER A CA 1
ATOM 616 C C . SER A 1 81 ? 19.178 -11.009 -10.841 1.00 74.81 81 SER A C 1
ATOM 618 O O . SER A 1 81 ? 18.219 -10.924 -10.082 1.00 74.81 81 SER A O 1
ATOM 620 N N . ILE A 1 82 ? 20.271 -10.267 -10.670 1.00 75.44 82 ILE A N 1
ATOM 621 C CA . ILE A 1 82 ? 20.374 -9.227 -9.644 1.00 75.44 82 ILE A CA 1
ATOM 622 C C . ILE A 1 82 ? 20.059 -7.894 -10.315 1.00 75.44 82 ILE A C 1
ATOM 624 O O . ILE A 1 82 ? 20.831 -7.427 -11.159 1.00 75.44 82 ILE A O 1
ATOM 628 N N . TYR A 1 83 ? 18.942 -7.276 -9.938 1.00 79.06 83 TYR A N 1
ATOM 629 C CA . TYR A 1 83 ? 18.489 -6.007 -10.502 1.00 79.06 83 TYR A CA 1
ATOM 630 C C . TYR A 1 83 ? 17.913 -5.066 -9.444 1.00 79.06 83 TYR A C 1
ATOM 632 O O . TYR A 1 83 ? 17.463 -5.487 -8.380 1.00 79.06 83 TYR A O 1
ATOM 640 N N . ILE A 1 84 ? 17.934 -3.773 -9.760 1.00 77.38 84 ILE A N 1
ATOM 641 C CA . ILE A 1 84 ? 17.233 -2.727 -9.017 1.00 77.38 84 ILE A CA 1
ATOM 642 C C . ILE A 1 84 ? 15.953 -2.394 -9.777 1.00 77.38 84 ILE A C 1
ATOM 644 O O . ILE A 1 84 ? 16.017 -1.978 -10.934 1.00 77.38 84 ILE A O 1
ATOM 648 N N . ASP A 1 85 ? 14.811 -2.568 -9.114 1.00 80.31 85 ASP A N 1
ATOM 649 C CA . ASP A 1 85 ? 13.489 -2.187 -9.613 1.00 80.31 85 ASP A CA 1
ATOM 650 C C . ASP A 1 85 ? 13.172 -0.728 -9.256 1.00 80.31 85 ASP A C 1
ATOM 652 O O . ASP A 1 85 ? 12.620 -0.428 -8.192 1.00 80.31 85 ASP A O 1
ATOM 656 N N . TRP A 1 86 ? 13.528 0.202 -10.144 1.00 77.00 86 TRP A N 1
ATOM 657 C CA . TRP A 1 86 ? 13.207 1.617 -9.942 1.00 77.00 86 TRP A CA 1
ATOM 658 C C . TRP A 1 86 ? 11.708 1.895 -10.068 1.00 77.00 86 TRP A C 1
ATOM 660 O O . TRP A 1 86 ? 11.199 2.785 -9.384 1.00 77.00 86 TRP A O 1
ATOM 670 N N . GLY A 1 87 ? 10.988 1.116 -10.881 1.00 74.69 87 GLY A N 1
ATOM 671 C CA . GLY A 1 87 ? 9.535 1.224 -11.018 1.00 74.69 87 GLY A CA 1
ATOM 672 C C . GLY A 1 87 ? 8.820 0.885 -9.709 1.00 74.69 87 GLY A C 1
ATOM 673 O O . GLY A 1 87 ? 7.938 1.623 -9.264 1.00 74.69 87 GLY A O 1
ATOM 674 N N . GLY A 1 88 ? 9.258 -0.178 -9.034 1.00 77.75 88 GLY A N 1
ATOM 675 C CA . GLY A 1 88 ? 8.792 -0.576 -7.708 1.00 77.75 88 GLY A CA 1
ATOM 676 C C . GLY A 1 88 ? 9.056 0.484 -6.639 1.00 77.75 88 GLY A C 1
ATOM 677 O O . GLY A 1 88 ? 8.155 0.807 -5.861 1.00 77.75 88 GLY A O 1
ATOM 678 N N . VAL A 1 89 ? 10.248 1.091 -6.633 1.00 80.69 89 VAL A N 1
ATOM 679 C CA . VAL A 1 89 ? 10.596 2.171 -5.690 1.00 80.69 89 VAL A CA 1
ATOM 680 C C . VAL A 1 89 ? 9.726 3.410 -5.912 1.00 80.69 89 VAL A C 1
ATOM 682 O O . VAL A 1 89 ? 9.161 3.941 -4.956 1.00 80.69 89 VAL A O 1
ATOM 685 N N . ILE A 1 90 ? 9.568 3.857 -7.160 1.00 79.12 90 ILE A N 1
ATOM 686 C CA . ILE A 1 90 ? 8.730 5.019 -7.495 1.00 79.12 90 ILE A CA 1
ATOM 687 C C . ILE A 1 90 ? 7.272 4.755 -7.106 1.00 79.12 90 ILE A C 1
ATOM 689 O O . ILE A 1 90 ? 6.639 5.606 -6.478 1.00 79.12 90 ILE A O 1
ATOM 693 N N . ASN A 1 91 ? 6.756 3.556 -7.389 1.00 77.00 91 ASN A N 1
ATOM 694 C CA . ASN A 1 91 ? 5.413 3.149 -6.980 1.00 77.00 91 ASN A CA 1
ATOM 695 C C . ASN A 1 91 ? 5.241 3.190 -5.450 1.00 77.00 91 ASN A C 1
ATOM 697 O O . ASN A 1 91 ? 4.251 3.722 -4.951 1.00 77.00 91 ASN A O 1
ATOM 701 N N . ALA A 1 92 ? 6.221 2.693 -4.691 1.00 82.12 92 ALA A N 1
ATOM 702 C CA . ALA A 1 92 ? 6.182 2.736 -3.230 1.00 82.12 92 ALA A CA 1
ATOM 703 C C . ALA A 1 92 ? 6.149 4.177 -2.689 1.00 82.12 92 ALA A C 1
ATOM 705 O O . ALA A 1 92 ? 5.373 4.476 -1.778 1.00 82.12 92 ALA A O 1
ATOM 706 N N . VAL A 1 93 ? 6.934 5.088 -3.275 1.00 85.62 93 VAL A N 1
ATOM 707 C CA . VAL A 1 93 ? 6.935 6.516 -2.908 1.00 85.62 93 VAL A CA 1
ATOM 708 C C . VAL A 1 93 ? 5.587 7.167 -3.219 1.00 85.62 93 VAL A C 1
ATOM 710 O O . VAL A 1 93 ? 5.046 7.885 -2.377 1.00 85.62 93 VAL A O 1
ATOM 713 N N . ILE A 1 94 ? 5.009 6.892 -4.390 1.00 81.31 94 ILE A N 1
ATOM 714 C CA . ILE A 1 94 ? 3.682 7.398 -4.769 1.00 81.31 94 ILE A CA 1
ATOM 715 C C . ILE A 1 94 ? 2.622 6.896 -3.785 1.00 81.31 94 ILE A C 1
ATOM 717 O O . ILE A 1 94 ? 1.843 7.699 -3.268 1.00 81.31 94 ILE A O 1
ATOM 721 N N . ASN A 1 95 ? 2.623 5.599 -3.464 1.00 80.50 95 ASN A N 1
ATOM 722 C CA . ASN A 1 95 ? 1.681 5.021 -2.509 1.00 80.50 95 ASN A CA 1
ATOM 723 C C . ASN A 1 95 ? 1.794 5.684 -1.126 1.00 80.50 95 ASN A C 1
ATOM 725 O O . ASN A 1 95 ? 0.787 6.054 -0.524 1.00 80.50 95 ASN A O 1
ATOM 729 N N . PHE A 1 96 ? 3.019 5.911 -0.646 1.00 85.56 96 PHE A N 1
ATOM 730 C CA . PHE A 1 96 ? 3.258 6.616 0.613 1.00 85.56 96 PHE A CA 1
ATOM 731 C C . PHE A 1 96 ? 2.686 8.042 0.604 1.00 85.56 96 PHE A C 1
ATOM 733 O O . PHE A 1 96 ? 1.972 8.426 1.534 1.00 85.56 96 PHE A O 1
ATOM 740 N N . LEU A 1 97 ? 2.955 8.819 -0.451 1.00 87.75 97 LEU A N 1
ATOM 741 C CA . LEU A 1 97 ? 2.454 10.192 -0.575 1.00 87.75 97 LEU A CA 1
ATOM 742 C C . LEU A 1 97 ? 0.925 10.246 -0.646 1.00 87.75 97 LEU A C 1
ATOM 744 O O . LEU A 1 97 ? 0.319 11.148 -0.069 1.00 87.75 97 LEU A O 1
ATOM 748 N N . LEU A 1 98 ? 0.293 9.274 -1.302 1.00 82.38 98 LEU A N 1
ATOM 749 C CA . LEU A 1 98 ? -1.164 9.169 -1.367 1.00 82.38 98 LEU A CA 1
ATOM 750 C C . LEU A 1 98 ? -1.776 8.865 -0.004 1.00 82.38 98 LEU A C 1
ATOM 752 O O . LEU A 1 98 ? -2.707 9.555 0.407 1.00 82.38 98 LEU A O 1
ATOM 756 N N . ILE A 1 99 ? -1.235 7.886 0.725 1.00 81.25 99 ILE A N 1
ATOM 757 C CA . ILE A 1 99 ? -1.683 7.576 2.089 1.00 81.25 99 ILE A CA 1
ATOM 758 C C . ILE A 1 99 ? -1.552 8.818 2.976 1.00 81.25 99 ILE A C 1
ATOM 760 O O . ILE A 1 99 ? -2.503 9.180 3.674 1.00 81.25 99 ILE A O 1
ATOM 764 N N . ALA A 1 100 ? -0.417 9.517 2.904 1.00 85.94 100 ALA A N 1
ATOM 765 C CA . ALA A 1 100 ? -0.190 10.746 3.656 1.00 85.94 100 ALA A CA 1
ATOM 766 C C . ALA A 1 100 ? -1.194 11.853 3.287 1.00 85.94 100 ALA A C 1
ATOM 768 O O . ALA A 1 100 ? -1.761 12.491 4.177 1.00 85.94 100 ALA A O 1
ATOM 769 N N . LEU A 1 101 ? -1.461 12.058 1.993 1.00 87.00 101 LEU A N 1
ATOM 770 C CA . LEU A 1 101 ? -2.415 13.055 1.504 1.00 87.00 101 LEU A CA 1
ATOM 771 C C . LEU A 1 101 ? -3.839 12.757 1.978 1.00 87.00 101 LEU A C 1
ATOM 773 O O . LEU A 1 101 ? -4.537 13.647 2.464 1.00 87.00 101 LEU A O 1
ATOM 777 N N . VAL A 1 102 ? -4.275 11.506 1.860 1.00 82.56 102 VAL A N 1
ATOM 778 C CA . VAL A 1 102 ? -5.622 11.098 2.261 1.00 82.56 102 VAL A CA 1
ATOM 779 C C . VAL A 1 102 ? -5.798 11.246 3.775 1.00 82.56 102 VAL A C 1
ATOM 781 O O . VAL A 1 102 ? -6.798 11.815 4.221 1.00 82.56 102 VAL A O 1
ATOM 784 N N . LEU A 1 103 ? -4.816 10.818 4.576 1.00 81.50 103 LEU A N 1
ATOM 785 C CA . LEU A 1 103 ? -4.837 11.026 6.027 1.00 81.50 103 LEU A CA 1
ATOM 786 C C . LEU A 1 103 ? -4.881 12.515 6.382 1.00 81.50 103 LEU A C 1
ATOM 788 O O . LEU A 1 103 ? -5.662 12.913 7.246 1.00 81.50 103 LEU A O 1
ATOM 792 N N . PHE A 1 104 ? -4.111 13.354 5.687 1.00 85.19 104 PHE A N 1
ATOM 793 C CA . PHE A 1 104 ? -4.144 14.801 5.880 1.00 85.19 104 PHE A CA 1
ATOM 794 C C . PHE A 1 104 ? -5.537 15.389 5.615 1.00 85.19 104 PHE A C 1
ATOM 796 O O . PHE A 1 104 ? -6.034 16.175 6.424 1.00 85.19 104 PHE A O 1
ATOM 803 N N . VAL A 1 105 ? -6.200 14.988 4.525 1.00 86.50 105 VAL A N 1
ATOM 804 C CA . VAL A 1 105 ? -7.560 15.449 4.197 1.00 86.50 105 VAL A CA 1
ATOM 805 C C . VAL A 1 105 ? -8.563 15.021 5.269 1.00 86.50 105 VAL A C 1
ATOM 807 O O . VAL A 1 105 ? -9.369 15.845 5.701 1.00 86.50 105 VAL A O 1
ATOM 810 N N . ILE A 1 106 ? -8.496 13.779 5.754 1.00 80.56 106 ILE A N 1
ATOM 811 C CA . ILE A 1 106 ? -9.391 13.277 6.811 1.00 80.56 106 ILE A CA 1
ATOM 812 C C . ILE A 1 106 ? -9.166 14.025 8.129 1.00 80.56 106 ILE A C 1
ATOM 814 O O . ILE A 1 106 ? -10.124 14.463 8.772 1.00 80.56 106 ILE A O 1
ATOM 818 N N . LEU A 1 107 ? -7.912 14.226 8.535 1.00 80.56 107 LEU A N 1
ATOM 819 C CA . LEU A 1 107 ? -7.589 14.989 9.743 1.00 80.56 107 LEU A CA 1
ATOM 820 C C . LEU A 1 107 ? -8.072 16.438 9.621 1.00 80.56 107 LEU A C 1
ATOM 822 O O . LEU A 1 107 ? -8.725 16.952 10.526 1.00 80.56 107 LEU A O 1
ATOM 826 N N . LYS A 1 108 ? -7.857 17.076 8.468 1.00 82.31 108 LYS A N 1
ATOM 827 C CA . LYS A 1 108 ? -8.354 18.430 8.206 1.00 82.31 108 LYS A CA 1
ATOM 828 C C . LYS A 1 108 ? -9.883 18.498 8.243 1.00 82.31 108 LYS A C 1
ATOM 830 O O . LYS A 1 108 ? -10.427 19.422 8.841 1.00 82.31 108 LYS A O 1
ATOM 835 N N . ALA A 1 109 ? -10.577 17.524 7.657 1.00 84.75 109 ALA A N 1
ATOM 836 C CA . ALA A 1 109 ? -12.037 17.456 7.663 1.00 84.75 109 ALA A CA 1
ATOM 837 C C . ALA A 1 109 ? -12.599 17.256 9.078 1.00 84.75 109 ALA A C 1
ATOM 839 O O . ALA A 1 109 ? -13.551 17.930 9.466 1.00 84.75 109 ALA A O 1
ATOM 840 N N . THR A 1 110 ? -11.986 16.386 9.883 1.00 82.56 110 THR A N 1
ATOM 841 C CA . THR A 1 110 ? -12.411 16.155 11.274 1.00 82.56 110 THR A CA 1
ATOM 842 C C . THR A 1 110 ? -12.129 17.359 12.175 1.00 82.56 110 THR A C 1
ATOM 844 O O . THR A 1 110 ? -12.966 17.701 13.011 1.00 82.56 110 THR A O 1
ATOM 847 N N . MET A 1 111 ? -11.005 18.056 11.981 1.00 80.44 111 MET A N 1
ATOM 848 C CA . MET A 1 111 ? -10.711 19.319 12.670 1.00 80.44 111 MET A CA 1
ATOM 849 C C . MET A 1 111 ? -11.694 20.426 12.267 1.00 80.44 111 MET A C 1
ATOM 851 O O . MET A 1 111 ? -12.206 21.128 13.139 1.00 80.44 111 MET A O 1
ATOM 855 N N . ALA A 1 112 ? -12.016 20.546 10.976 1.00 80.75 112 ALA A N 1
ATOM 856 C CA . ALA A 1 112 ? -13.011 21.498 10.483 1.00 80.75 112 ALA A CA 1
ATOM 857 C C . ALA A 1 112 ? -14.417 21.204 11.037 1.00 80.75 112 ALA A C 1
ATOM 859 O O . ALA A 1 112 ? -15.093 22.114 11.512 1.00 80.75 112 ALA A O 1
ATOM 860 N N . ALA A 1 113 ? -14.833 19.934 11.060 1.00 76.06 113 ALA A N 1
ATOM 861 C CA . ALA A 1 113 ? -16.121 19.517 11.613 1.00 76.06 113 ALA A CA 1
ATOM 862 C C . ALA A 1 113 ? -16.225 19.781 13.125 1.00 76.06 113 ALA A C 1
ATOM 864 O O . ALA A 1 113 ? -17.255 20.259 13.597 1.00 76.06 113 ALA A O 1
ATOM 865 N N . LYS A 1 114 ? -15.154 19.541 13.896 1.00 67.06 114 LYS A N 1
ATOM 866 C CA . LYS A 1 114 ? -15.116 19.883 15.329 1.00 67.06 114 LYS A CA 1
ATOM 867 C C . LYS A 1 114 ? -15.158 21.393 15.578 1.00 67.06 114 LYS A C 1
ATOM 869 O O . LYS A 1 114 ? -15.793 21.817 16.538 1.00 67.06 114 LYS A O 1
ATOM 874 N N . GLY A 1 115 ? -14.531 22.195 14.714 1.00 62.16 115 GLY A N 1
ATOM 875 C CA . GLY A 1 115 ? -14.618 23.659 14.764 1.00 62.16 115 GLY A CA 1
ATOM 876 C C . GLY A 1 115 ? -16.025 24.195 14.474 1.00 62.16 115 GLY A C 1
ATOM 877 O O . GLY A 1 115 ? -16.430 25.187 15.068 1.00 62.16 115 GLY A O 1
ATOM 878 N N . ALA A 1 116 ? -16.797 23.510 13.626 1.00 57.81 116 ALA A N 1
ATOM 879 C CA . ALA A 1 116 ? -18.180 23.873 13.307 1.00 57.81 116 ALA A CA 1
ATOM 880 C C . ALA A 1 116 ? -19.201 23.500 14.406 1.00 57.81 116 ALA A C 1
ATOM 882 O O . ALA A 1 116 ? -20.291 24.063 14.441 1.00 57.81 116 ALA A O 1
ATOM 883 N N . LEU A 1 117 ? -18.861 22.568 15.305 1.00 54.59 117 LEU A N 1
ATOM 884 C CA . LEU A 1 117 ? -19.735 22.071 16.383 1.00 54.59 117 LEU A CA 1
ATOM 885 C C . LEU A 1 117 ? -19.496 22.743 17.747 1.00 54.59 117 LEU A C 1
ATOM 887 O O . LEU A 1 117 ? -20.170 22.406 18.717 1.00 54.59 117 LEU A O 1
ATOM 891 N N . SER A 1 118 ? -18.568 23.699 17.825 1.00 56.88 118 SER A N 1
ATOM 892 C CA . SER A 1 118 ? -18.402 24.584 18.982 1.00 56.88 118 SER A CA 1
ATOM 893 C C . SER A 1 118 ? -18.447 26.046 18.526 1.00 56.88 118 SER A C 1
ATOM 895 O O . SER A 1 118 ? -17.404 26.705 18.456 1.00 56.88 118 SER A O 1
ATOM 897 N N . PRO A 1 119 ? -19.631 26.575 18.157 1.00 52.91 119 PRO A N 1
ATOM 898 C CA . PRO A 1 119 ? -19.811 28.015 18.183 1.00 52.91 119 PRO A CA 1
ATOM 899 C C . PRO A 1 119 ? -19.641 28.460 19.643 1.00 52.91 119 PRO A C 1
ATOM 901 O O . PRO A 1 119 ? -20.346 27.974 20.528 1.00 52.91 119 PRO A O 1
ATOM 904 N N . LYS A 1 120 ? -18.642 29.313 19.893 1.00 54.56 120 LYS A N 1
ATOM 905 C CA . LYS A 1 120 ? -18.559 30.074 21.144 1.00 54.56 120 LYS A CA 1
ATOM 906 C C . LYS A 1 120 ? -19.795 30.947 21.317 1.00 54.56 120 LYS A C 1
ATOM 908 O O . LYS A 1 120 ? -20.275 31.463 20.283 1.00 54.56 120 LYS A O 1
#

pLDDT: mean 77.31, std 10.33, range [51.97, 92.75]

Foldseek 3Di:
DVVVVVVVVVVCPPPVNVVVVVVVVCVVVVLVVLLCCLVVPVLVVVQVVQCVVPNHCRQVPPKDWPAFDADPVRHTDPVPTDIDRPSVVVSVVVSVVSVVVVVVVVVVVVVVVVVVVDDD

Radius of gyration: 23.62 Å; chains: 1; bounding box: 44×53×62 Å

Sequence (120 aa):
MKKFFRDFKAFISRGNVMDLAVGMIIGTAFTAIVTALSEGILKPLINYVLALIFGEGAMTESFTFLKQVFDDTGAIDLANSIYIDWGGVINAVINFLLIALVLFVILKATMAAKGALSPK

Secondary structure (DSSP, 8-state):
-HHHHHHHHHHHT-HHHHHHHHHHHHHHHHHHHHHHHIIIIIHHHHHHHHHHHH-TTTTTS-EEEEE--B-TTSSB-TTTSEEEEHHHHHHHHHHHHHHHHHHHHHHHHHHHHHHHT---